Protein AF-A0A2D4H4K2-F1 (afdb_monomer_lite)

Radius of gyration: 19.18 Å; chains: 1; bounding box: 42×25×58 Å

Secondary structure (DSSP, 8-state):
-EEEEEEE---TT--S---EEEEEEEESB-TTSPBPPSEEEEE--EEPPTT---S-HHHHTTS--BHHHHHHTT-TT-PPPS--EEEEE---S-GGGG-HHHHHHHTTTT-GGGHHHHHHHHTTS----

Foldseek 3Di:
DKDKAWAWDDDPPDPDPTDTQWMAMGRQADPLQAGDDFFKFKFATGGDDDPDDCPPVVVCVPPDTGPVRCVVPVVVPDDRDPDIDMDGDDDPDPCLSNDSLSVCCVVCVVPVVCNVVSVVVVVVDDPDD

Organism: Micrurus corallinus (NCBI:txid54390)

pLDDT: mean 82.19, std 11.21, range [51.12, 97.25]

InterPro domains:
  IPR026791 Dedicator of cytokinesis [PTHR45653] (1-129)
  IPR027007 C2 DOCK-type domain [PF14429] (1-100)
  IPR027007 C2 DOCK-type domain [PS51650] (1-92)
  IPR035892 C2 domain superfamily [G3DSA:2.60.40.150] (1-102)

Structure (mmCIF, N/CA/C/O backbone):
data_AF-A0A2D4H4K2-F1
#
_entry.id   AF-A0A2D4H4K2-F1
#
loop_
_atom_site.group_PDB
_atom_site.id
_atom_site.type_symbol
_atom_site.label_atom_id
_atom_site.label_alt_id
_atom_site.label_comp_id
_atom_site.label_asym_id
_atom_site.label_entity_id
_atom_site.label_seq_id
_atom_site.pdbx_PDB_ins_code
_atom_site.Cartn_x
_atom_site.Cartn_y
_atom_site.Cartn_z
_atom_site.occupancy
_atom_site.B_iso_or_equiv
_atom_site.auth_seq_id
_atom_site.auth_comp_id
_atom_site.auth_asym_id
_atom_site.auth_atom_id
_atom_site.pdbx_PDB_model_num
ATOM 1 N N . ALA A 1 1 ? 2.502 -9.887 -1.872 1.00 89.81 1 ALA A N 1
ATOM 2 C CA . ALA A 1 1 ? 2.528 -9.350 -0.492 1.00 89.81 1 ALA A CA 1
ATOM 3 C C . ALA A 1 1 ? 1.741 -8.042 -0.436 1.00 89.81 1 ALA A C 1
ATOM 5 O O . ALA A 1 1 ? 1.572 -7.410 -1.475 1.00 89.81 1 ALA A O 1
ATOM 6 N N . HIS A 1 2 ? 1.233 -7.647 0.729 1.00 95.12 2 HIS A N 1
ATOM 7 C CA . HIS A 1 2 ? 0.444 -6.423 0.900 1.00 95.12 2 HIS A CA 1
ATOM 8 C C . HIS A 1 2 ? 0.562 -5.907 2.340 1.00 95.12 2 HIS A C 1
ATOM 10 O O . HIS A 1 2 ? 0.913 -6.675 3.235 1.00 95.12 2 HIS A O 1
ATOM 16 N N . LEU A 1 3 ? 0.242 -4.632 2.553 1.00 96.19 3 LEU A N 1
ATOM 17 C CA . LEU A 1 3 ? 0.026 -4.057 3.881 1.00 96.19 3 LEU A CA 1
ATOM 18 C C . LEU A 1 3 ? -1.470 -4.050 4.179 1.00 96.19 3 LEU A C 1
ATOM 20 O O . LEU A 1 3 ? -2.267 -3.717 3.301 1.00 96.19 3 LEU A O 1
ATOM 24 N N . ARG A 1 4 ? -1.850 -4.402 5.408 1.00 96.38 4 ARG A N 1
ATOM 25 C CA . ARG A 1 4 ? -3.227 -4.317 5.902 1.00 96.38 4 ARG A CA 1
ATOM 26 C C . ARG A 1 4 ? -3.259 -3.487 7.177 1.00 96.38 4 ARG A C 1
ATOM 28 O O . ARG A 1 4 ? -2.503 -3.751 8.106 1.00 96.38 4 ARG A O 1
ATOM 35 N N . PHE A 1 5 ? -4.160 -2.519 7.210 1.00 96.25 5 PHE A N 1
ATOM 36 C CA . PHE A 1 5 ? -4.407 -1.621 8.329 1.00 96.25 5 PHE A CA 1
ATOM 37 C C . PHE A 1 5 ? -5.773 -1.953 8.914 1.00 96.25 5 PHE A C 1
ATOM 39 O O . PHE A 1 5 ? -6.759 -2.011 8.185 1.00 96.25 5 PHE A O 1
ATOM 46 N N . GLU A 1 6 ? -5.832 -2.196 10.217 1.00 94.44 6 GLU A N 1
ATOM 47 C CA . GLU A 1 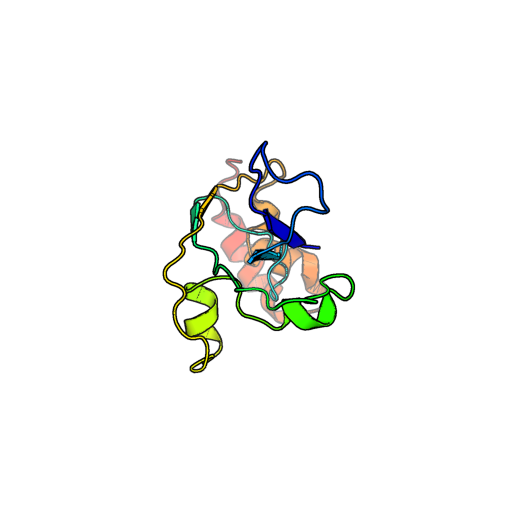6 ? -7.054 -2.589 10.914 1.00 94.44 6 GLU A CA 1
ATOM 48 C C . GLU A 1 6 ? -7.444 -1.508 11.919 1.00 94.44 6 GLU A C 1
ATOM 50 O O . GLU A 1 6 ? -6.663 -1.170 12.811 1.00 94.44 6 GLU A O 1
ATOM 55 N N . PHE A 1 7 ? -8.663 -0.991 11.803 1.00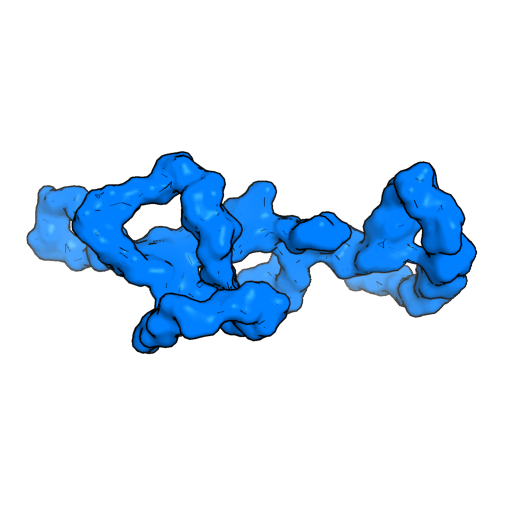 92.81 7 PHE A N 1
ATOM 56 C CA . PHE A 1 7 ? -9.155 0.095 12.640 1.00 92.81 7 PHE A CA 1
ATOM 57 C C . PHE A 1 7 ? -10.047 -0.456 13.751 1.00 92.81 7 PHE A C 1
ATOM 59 O O . PHE A 1 7 ? -11.078 -1.088 13.504 1.00 92.81 7 PHE A O 1
ATOM 66 N N . ARG A 1 8 ? -9.636 -0.218 14.998 1.00 90.81 8 ARG A N 1
ATOM 67 C CA . ARG A 1 8 ? -10.341 -0.636 16.216 1.00 90.81 8 ARG A CA 1
ATOM 68 C C . ARG A 1 8 ? -10.551 0.564 17.123 1.00 90.81 8 ARG A C 1
ATOM 70 O O . ARG A 1 8 ? -9.687 1.434 17.213 1.00 90.81 8 ARG A O 1
ATOM 77 N N . HIS A 1 9 ? -11.673 0.584 17.829 1.00 87.31 9 HIS A N 1
ATOM 78 C CA . HIS A 1 9 ? -11.866 1.534 18.915 1.00 87.31 9 HIS A CA 1
ATOM 79 C C . HIS A 1 9 ? -11.049 1.081 20.137 1.00 87.31 9 HIS A C 1
ATOM 81 O O . HIS A 1 9 ? -11.072 -0.090 20.512 1.00 87.31 9 HIS A O 1
ATOM 87 N N . CYS A 1 10 ? -10.280 1.995 20.733 1.00 83.88 10 CYS A N 1
ATOM 88 C CA . CYS A 1 10 ? -9.322 1.688 21.803 1.00 83.88 10 CYS A CA 1
ATOM 89 C C . CYS A 1 10 ? -9.704 2.312 23.153 1.00 83.88 10 CYS A C 1
ATOM 91 O O . CYS A 1 10 ? -8.817 2.620 23.947 1.00 83.88 10 CYS A O 1
ATOM 93 N N . SER A 1 11 ? -10.999 2.495 23.425 1.00 82.00 11 SER A N 1
ATOM 94 C CA . SER A 1 11 ? -11.459 3.051 24.702 1.00 82.00 11 SER A CA 1
ATOM 95 C C . SER A 1 11 ? -10.924 2.261 25.894 1.00 82.00 11 SER A C 1
ATOM 97 O O . SER A 1 11 ? -10.990 1.036 25.937 1.00 82.00 11 SER A O 1
ATOM 99 N N . THR A 1 12 ? -10.436 2.986 26.899 1.00 77.38 12 THR A N 1
ATOM 100 C CA . THR A 1 12 ? -9.943 2.428 28.165 1.00 77.38 12 THR A CA 1
ATOM 101 C C . THR A 1 12 ? -11.062 1.892 29.060 1.00 77.38 12 THR A C 1
ATOM 103 O O . THR A 1 12 ? -10.782 1.227 30.055 1.00 77.38 12 THR A O 1
ATOM 106 N N . LYS A 1 13 ? -12.330 2.171 28.725 1.00 78.81 13 LYS A N 1
ATOM 107 C CA . LYS A 1 13 ? -13.504 1.726 29.492 1.00 78.81 13 LYS A CA 1
ATOM 108 C C . LYS A 1 13 ? -14.014 0.340 29.083 1.00 78.81 13 LYS A C 1
ATOM 110 O O . LYS A 1 13 ? -14.720 -0.287 29.866 1.00 78.81 13 LYS A O 1
ATOM 115 N N . GLU A 1 14 ? -13.671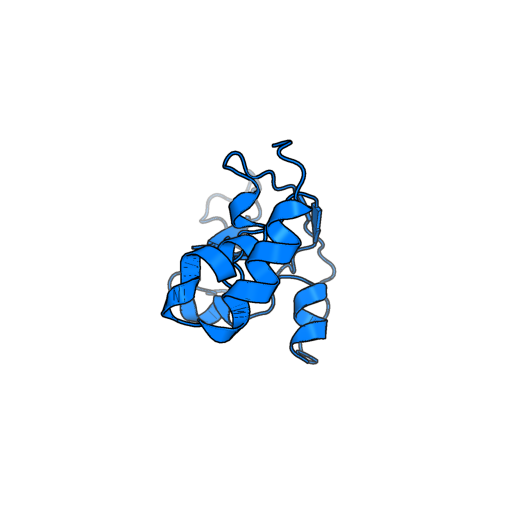 -0.147 27.892 1.00 72.00 14 GLU A N 1
ATOM 116 C CA . GLU A 1 14 ? -14.112 -1.461 27.410 1.00 72.00 14 GLU A CA 1
ATOM 117 C C . GLU A 1 14 ? -13.125 -2.551 27.848 1.00 72.00 14 GLU A C 1
ATOM 119 O O . GLU A 1 14 ? -11.980 -2.587 27.404 1.00 72.00 14 GLU A O 1
ATOM 124 N N . LYS A 1 15 ? -13.571 -3.462 28.723 1.00 69.44 15 LYS A N 1
ATOM 125 C CA . LYS A 1 15 ? -12.780 -4.608 29.219 1.00 69.44 15 LYS A CA 1
ATOM 126 C C . LYS A 1 15 ? -12.923 -5.883 28.360 1.00 69.44 15 LYS A C 1
ATOM 128 O O . LYS A 1 15 ? -12.697 -6.979 28.860 1.00 69.44 15 LYS A O 1
ATOM 133 N N . GLY A 1 16 ? -13.316 -5.754 27.092 1.00 74.50 16 GLY A N 1
ATOM 134 C CA . GLY A 1 16 ? -13.538 -6.874 26.164 1.00 74.50 16 GLY A CA 1
ATOM 135 C C . GLY A 1 16 ? -12.584 -6.877 24.967 1.00 74.50 16 GLY A C 1
ATOM 136 O O . GLY A 1 16 ? -11.711 -6.016 24.844 1.00 74.50 16 GLY A O 1
ATOM 137 N N . GLU A 1 17 ? -12.760 -7.840 24.057 1.00 75.38 17 GLU A N 1
ATOM 138 C CA . GLU A 1 17 ? -12.053 -7.830 22.774 1.00 75.38 17 GLU A CA 1
ATOM 139 C C . GLU A 1 17 ? -12.388 -6.562 21.979 1.00 75.38 17 GLU A C 1
ATOM 141 O O . GLU A 1 17 ? -13.551 -6.218 21.762 1.00 75.38 17 GLU A O 1
ATOM 146 N N . LYS A 1 18 ? -11.349 -5.860 21.515 1.00 79.56 18 LYS A N 1
ATOM 147 C CA . LYS A 1 18 ? -11.509 -4.638 20.724 1.00 79.56 18 LYS A CA 1
ATOM 148 C C . LYS A 1 18 ? -12.057 -4.975 19.340 1.00 79.56 18 LYS A C 1
ATOM 150 O O . LYS A 1 18 ? -11.325 -5.463 18.470 1.00 79.56 18 LYS A O 1
ATOM 155 N N . LYS A 1 19 ? -13.334 -4.665 19.125 1.00 83.94 19 LYS A N 1
ATOM 156 C CA . LYS A 1 19 ? -14.015 -4.866 17.845 1.00 83.94 19 LYS A CA 1
ATOM 157 C C . LYS A 1 19 ? -13.411 -3.965 16.762 1.00 83.94 19 LYS A C 1
ATOM 159 O O . LYS A 1 19 ? -13.214 -2.763 16.953 1.00 83.94 19 LYS A O 1
ATOM 164 N N . MET A 1 20 ? -13.108 -4.564 15.614 1.00 89.38 20 MET A N 1
ATOM 165 C CA . MET A 1 20 ? -12.696 -3.838 14.414 1.00 89.38 20 MET A CA 1
ATOM 166 C C . MET A 1 20 ? -13.925 -3.237 13.737 1.00 89.38 20 MET A C 1
ATOM 168 O O . MET A 1 20 ? -14.920 -3.933 13.551 1.00 89.38 20 MET A O 1
ATOM 172 N N . PHE A 1 21 ? -13.850 -1.963 13.360 1.00 90.50 21 PHE A N 1
ATOM 173 C CA . PHE A 1 21 ? -14.927 -1.281 12.635 1.00 90.50 21 PHE A CA 1
ATOM 174 C C . PHE A 1 21 ? -14.612 -1.085 11.150 1.00 90.50 21 PHE A C 1
ATOM 176 O O . PHE A 1 21 ? -15.520 -0.848 10.356 1.00 90.50 21 PHE A O 1
ATOM 183 N N . GLY A 1 22 ? -13.350 -1.233 10.752 1.00 92.62 22 GLY A N 1
ATOM 184 C CA . GLY A 1 22 ? -12.973 -1.230 9.350 1.00 92.62 22 GLY A CA 1
ATOM 185 C C . GLY A 1 22 ? -11.526 -1.623 9.115 1.00 92.62 22 GLY A C 1
ATOM 186 O O . GLY A 1 22 ? -10.750 -1.807 10.055 1.00 92.62 22 GLY A O 1
ATOM 187 N N . PHE A 1 23 ? -11.161 -1.719 7.845 1.00 94.38 23 PHE A N 1
ATOM 188 C CA . PHE A 1 23 ? -9.797 -1.986 7.417 1.00 94.38 23 PHE A CA 1
ATOM 189 C C . PHE A 1 23 ? -9.476 -1.279 6.101 1.00 94.38 23 PHE A C 1
ATOM 191 O O . PHE A 1 23 ? -10.354 -0.989 5.293 1.00 94.38 23 PHE A O 1
ATOM 198 N N . SER A 1 24 ? -8.194 -1.055 5.865 1.00 95.56 24 SER A N 1
ATOM 199 C CA . SER A 1 24 ? -7.647 -0.657 4.570 1.00 95.56 24 SER A CA 1
ATOM 200 C C . SER A 1 24 ? -6.520 -1.609 4.212 1.00 95.56 24 SER A C 1
ATOM 202 O O . SER A 1 24 ? -5.937 -2.266 5.076 1.00 95.56 24 SER A O 1
ATOM 204 N N . PHE A 1 25 ? -6.180 -1.700 2.938 1.00 96.12 25 PHE A N 1
ATOM 205 C CA . PHE A 1 25 ? -5.008 -2.452 2.518 1.00 96.12 25 PHE A CA 1
ATOM 206 C C . PHE A 1 25 ? -4.397 -1.816 1.283 1.00 96.12 25 PHE A C 1
ATOM 208 O O . PHE A 1 25 ? -5.033 -0.992 0.638 1.00 96.12 25 PHE A O 1
ATOM 215 N N . VAL A 1 26 ? -3.167 -2.194 0.961 1.00 95.69 26 VAL A N 1
ATOM 216 C CA . VAL A 1 26 ? -2.510 -1.815 -0.289 1.00 95.69 26 VAL A CA 1
ATOM 217 C C . VAL A 1 26 ? -1.537 -2.923 -0.703 1.00 95.69 26 VAL A C 1
ATOM 219 O O . VAL A 1 26 ? -0.757 -3.396 0.134 1.00 95.69 26 VAL A O 1
ATOM 222 N N . PRO A 1 27 ? -1.581 -3.410 -1.956 1.00 94.50 27 PRO A N 1
ATOM 223 C CA . PRO A 1 27 ? -0.601 -4.374 -2.435 1.00 94.50 27 PRO A CA 1
ATOM 224 C C . PRO A 1 27 ? 0.779 -3.714 -2.553 1.00 94.50 27 PRO A C 1
ATOM 226 O O . PRO A 1 27 ? 0.907 -2.599 -3.049 1.00 94.50 27 PRO A O 1
ATOM 229 N N . LEU A 1 28 ? 1.827 -4.416 -2.111 1.00 92.25 28 LEU A N 1
ATOM 230 C CA . LEU A 1 28 ? 3.210 -3.921 -2.218 1.00 92.25 28 LEU A CA 1
ATOM 231 C C . LEU A 1 28 ? 3.757 -4.012 -3.648 1.00 92.25 28 LEU A C 1
ATOM 233 O O . LEU A 1 28 ? 4.757 -3.379 -3.969 1.00 92.25 28 LEU A O 1
ATOM 237 N N . MET A 1 29 ? 3.108 -4.818 -4.488 1.00 90.06 29 MET A N 1
ATOM 238 C CA . MET A 1 29 ? 3.438 -5.007 -5.892 1.00 90.06 29 MET A CA 1
ATOM 239 C C . MET A 1 29 ? 2.155 -4.905 -6.713 1.00 90.06 29 MET A C 1
ATOM 241 O O . MET A 1 29 ? 1.153 -5.541 -6.386 1.00 90.06 29 MET A O 1
ATOM 245 N N . GLN A 1 30 ? 2.196 -4.089 -7.754 1.00 84.94 30 GLN A N 1
ATOM 246 C CA . GLN A 1 30 ? 1.135 -3.895 -8.729 1.00 84.94 30 GLN A CA 1
ATOM 247 C C . GLN A 1 30 ? 1.027 -5.107 -9.667 1.00 84.94 30 GLN A C 1
ATOM 249 O O . GLN A 1 30 ? 1.944 -5.922 -9.768 1.00 84.94 30 GLN A O 1
ATOM 254 N N . GLU A 1 31 ? -0.079 -5.207 -10.405 1.00 82.62 31 GLU A N 1
ATOM 255 C CA . GLU A 1 31 ? -0.330 -6.303 -11.359 1.00 82.62 31 GLU A CA 1
ATOM 256 C C . GLU A 1 31 ? 0.725 -6.380 -12.476 1.00 82.62 31 GLU A C 1
ATOM 258 O O . GLU A 1 31 ? 1.092 -7.464 -12.921 1.00 82.62 31 GLU A O 1
ATOM 263 N N . ASN A 1 32 ? 1.288 -5.235 -12.872 1.00 79.75 32 ASN A N 1
ATOM 264 C CA . ASN A 1 32 ? 2.393 -5.146 -13.835 1.00 79.75 32 ASN A CA 1
ATOM 265 C C . ASN A 1 32 ? 3.762 -5.571 -13.244 1.00 79.75 32 ASN A C 1
ATOM 267 O O . ASN A 1 32 ? 4.770 -5.603 -13.952 1.00 79.75 32 ASN A O 1
ATOM 271 N N . GLY A 1 33 ? 3.818 -5.915 -11.955 1.00 83.00 33 GLY A N 1
ATOM 272 C CA . GLY A 1 33 ? 5.030 -6.314 -11.242 1.00 83.00 33 GLY A CA 1
ATOM 273 C C . GLY A 1 33 ? 5.857 -5.160 -10.674 1.00 83.00 33 GLY A C 1
ATOM 274 O O . GLY A 1 33 ? 6.891 -5.426 -10.067 1.00 83.00 33 GLY A O 1
ATOM 275 N N . ARG A 1 34 ? 5.429 -3.903 -10.840 1.00 85.00 34 ARG A N 1
ATOM 276 C CA . ARG A 1 34 ? 6.080 -2.739 -10.217 1.00 85.00 34 ARG A CA 1
ATOM 277 C C . ARG A 1 34 ? 5.793 -2.710 -8.727 1.00 85.00 34 ARG A C 1
ATOM 279 O O . ARG A 1 34 ? 4.696 -3.060 -8.293 1.00 85.00 34 ARG A O 1
ATOM 286 N N . THR A 1 35 ? 6.761 -2.279 -7.935 1.00 89.06 35 THR A N 1
ATOM 287 C CA . THR A 1 35 ? 6.553 -2.042 -6.503 1.00 89.06 35 THR A CA 1
ATOM 288 C C . THR A 1 35 ? 5.655 -0.820 -6.269 1.00 89.06 35 THR A C 1
ATOM 290 O O . THR A 1 35 ? 5.480 0.018 -7.156 1.00 89.06 35 THR A O 1
ATOM 293 N N . LEU A 1 36 ? 5.026 -0.743 -5.090 1.00 90.62 36 LEU A N 1
ATOM 294 C CA . LEU A 1 36 ? 4.231 0.415 -4.663 1.00 90.62 36 LEU A CA 1
ATOM 295 C C . LEU A 1 36 ? 5.061 1.703 -4.854 1.00 90.62 36 LEU A C 1
ATOM 297 O O . LEU A 1 36 ? 6.179 1.753 -4.333 1.00 90.62 36 LEU A O 1
ATOM 301 N N . PRO A 1 37 ? 4.563 2.714 -5.596 1.00 88.94 37 PRO A N 1
ATOM 302 C CA . PRO A 1 37 ? 5.312 3.945 -5.813 1.00 88.94 37 PRO A CA 1
ATOM 303 C C . PRO A 1 37 ? 5.478 4.741 -4.520 1.00 88.94 37 PRO A C 1
ATOM 305 O O . PRO A 1 37 ? 4.638 4.680 -3.619 1.00 88.94 37 PRO A O 1
ATOM 308 N N . ASP A 1 38 ? 6.553 5.514 -4.452 1.00 90.50 38 ASP A N 1
ATOM 309 C CA . ASP A 1 38 ? 6.789 6.436 -3.348 1.00 90.50 38 ASP A CA 1
ATOM 310 C C . ASP A 1 38 ? 5.760 7.569 -3.351 1.00 90.50 38 ASP A C 1
ATOM 312 O O . ASP A 1 38 ? 5.257 7.983 -4.398 1.00 90.50 38 ASP A O 1
ATOM 316 N N . GLY A 1 39 ? 5.462 8.087 -2.162 1.00 92.88 39 GLY A N 1
ATOM 317 C CA . GLY A 1 39 ? 4.558 9.216 -1.980 1.00 92.88 39 GLY A CA 1
ATOM 318 C C . GLY A 1 39 ? 3.306 8.875 -1.182 1.00 92.88 39 GLY A C 1
ATOM 319 O O . GLY A 1 39 ? 3.274 7.912 -0.416 1.00 92.88 39 GLY A O 1
ATOM 320 N N . ILE A 1 40 ? 2.298 9.737 -1.321 1.00 95.94 40 ILE A N 1
ATOM 321 C CA . ILE A 1 40 ? 1.060 9.701 -0.538 1.00 95.94 40 ILE A CA 1
ATOM 322 C C . ILE A 1 40 ? 0.010 8.861 -1.266 1.00 95.94 40 ILE A C 1
ATOM 324 O O . ILE A 1 40 ? -0.282 9.093 -2.438 1.00 95.94 40 ILE A O 1
ATOM 328 N N . HIS A 1 41 ? -0.620 7.941 -0.541 1.00 93.94 41 HIS A N 1
ATOM 329 C CA . HIS A 1 41 ? -1.681 7.071 -1.045 1.00 93.94 41 HIS A CA 1
ATOM 330 C C . HIS A 1 41 ? -2.955 7.287 -0.242 1.00 93.94 41 HIS A C 1
ATOM 332 O O . HIS A 1 41 ? -2.966 7.057 0.965 1.00 93.94 41 HIS A O 1
ATOM 338 N N . GLU A 1 42 ? -4.036 7.689 -0.912 1.00 94.62 42 GLU A N 1
ATOM 339 C CA . GLU A 1 42 ? -5.379 7.688 -0.325 1.00 94.62 42 GLU A CA 1
ATOM 340 C C . GLU A 1 42 ? -5.989 6.286 -0.447 1.00 94.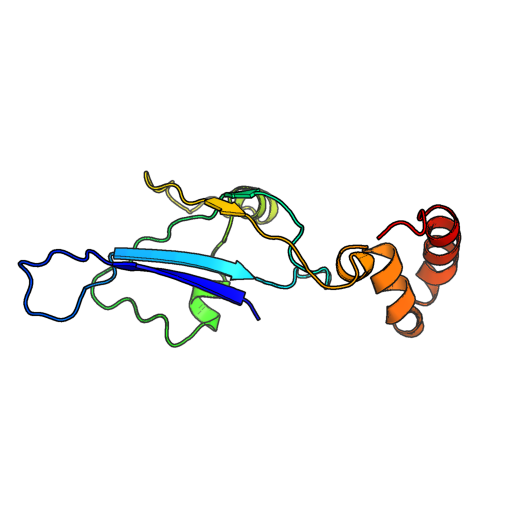62 42 GLU A C 1
ATOM 342 O O . GLU A 1 42 ? -6.268 5.805 -1.554 1.00 94.62 42 GLU A O 1
ATOM 347 N N . LEU A 1 43 ? -6.191 5.629 0.693 1.00 94.50 43 LEU A N 1
ATOM 348 C CA . LEU A 1 43 ? -6.727 4.276 0.766 1.00 94.50 43 LEU A CA 1
ATOM 349 C C . LEU A 1 43 ? -8.206 4.284 1.154 1.00 94.50 43 LEU A C 1
ATOM 351 O O . LEU A 1 43 ? -8.666 5.095 1.957 1.00 94.50 43 LEU A O 1
ATOM 355 N N . ILE A 1 44 ? -8.950 3.330 0.599 1.00 92.94 44 ILE A N 1
ATOM 356 C CA . ILE A 1 44 ? -10.360 3.120 0.929 1.00 92.94 44 ILE A CA 1
ATOM 357 C C . ILE A 1 44 ? -10.456 2.454 2.300 1.00 92.94 44 ILE A C 1
ATOM 359 O O . ILE A 1 44 ? -9.786 1.451 2.567 1.00 92.94 44 ILE A O 1
ATOM 363 N N . VAL A 1 45 ? -11.310 2.999 3.164 1.00 93.25 45 VAL A N 1
ATOM 364 C CA . VAL A 1 45 ? -11.661 2.388 4.448 1.00 93.25 45 VAL A CA 1
ATOM 365 C C . VAL A 1 45 ? -12.868 1.486 4.228 1.00 93.25 45 VAL A C 1
ATOM 367 O O . VAL A 1 45 ? -13.983 1.953 4.041 1.00 93.25 45 VAL A O 1
ATOM 370 N N . HIS A 1 46 ? -12.662 0.175 4.243 1.00 91.38 46 HIS A N 1
ATOM 371 C CA . HIS A 1 46 ? -13.738 -0.809 4.149 1.00 91.38 46 HIS A CA 1
ATOM 372 C C . HIS A 1 46 ? -14.371 -1.003 5.521 1.00 91.38 46 HIS A C 1
ATOM 374 O O . HIS A 1 46 ? -13.683 -1.372 6.473 1.00 91.38 46 HIS A O 1
ATOM 380 N N . LYS A 1 47 ? -15.679 -0.767 5.635 1.00 90.69 47 LYS A N 1
ATOM 381 C CA . LYS A 1 47 ? -16.413 -0.962 6.889 1.00 90.69 47 LYS A CA 1
ATOM 382 C C . LYS A 1 47 ? -16.608 -2.454 7.169 1.00 90.69 47 LYS A C 1
ATOM 384 O O . LYS A 1 47 ? -17.055 -3.193 6.296 1.00 90.69 47 LYS A O 1
ATOM 389 N N . CYS A 1 48 ? -16.306 -2.880 8.391 1.00 87.94 48 CYS A N 1
ATOM 390 C CA . CYS A 1 48 ? -16.533 -4.250 8.844 1.00 87.94 48 CYS A CA 1
ATOM 391 C C . CYS A 1 48 ? -17.911 -4.378 9.501 1.00 87.94 48 CYS A C 1
ATOM 393 O O . CYS A 1 48 ? -18.267 -3.584 10.374 1.00 87.94 48 CYS A O 1
ATOM 395 N N . GLU A 1 49 ? -18.654 -5.419 9.134 1.00 81.19 49 GLU A N 1
ATOM 396 C CA . GLU A 1 49 ? -19.790 -5.899 9.921 1.00 81.19 49 GLU A CA 1
ATOM 397 C C . GLU A 1 49 ? -19.308 -6.752 11.102 1.00 81.19 49 GLU A C 1
ATOM 399 O O . GLU A 1 49 ? -18.155 -7.205 11.158 1.00 81.19 49 GLU A O 1
ATOM 404 N N . GLU A 1 50 ? -20.201 -6.974 12.065 1.00 65.88 50 GLU A N 1
ATOM 405 C CA . GLU A 1 50 ? -19.965 -7.873 13.190 1.00 65.88 50 GLU A CA 1
ATOM 406 C C . GLU A 1 50 ? -19.681 -9.283 12.641 1.00 65.88 50 GLU A C 1
ATOM 408 O O . GLU A 1 50 ? -20.501 -9.839 11.919 1.00 65.88 50 GLU A O 1
ATOM 413 N N . ASN A 1 51 ? -18.494 -9.828 12.945 1.00 66.75 51 ASN A N 1
ATOM 414 C CA . ASN A 1 51 ? -17.929 -11.094 12.429 1.00 66.75 51 ASN A CA 1
ATOM 415 C C . ASN A 1 51 ? -17.139 -11.037 11.107 1.00 66.75 51 ASN A C 1
ATOM 417 O O . ASN A 1 51 ? -16.808 -12.086 10.547 1.00 66.75 51 ASN A O 1
ATOM 421 N N . THR A 1 52 ? -16.751 -9.854 10.620 1.00 77.81 52 THR A N 1
ATOM 422 C CA . THR A 1 52 ? -15.843 -9.769 9.459 1.00 77.81 52 THR A CA 1
ATOM 423 C C . THR A 1 52 ? -14.483 -10.403 9.782 1.00 77.81 52 THR A C 1
ATOM 425 O O . THR A 1 52 ? -13.685 -9.850 10.539 1.00 77.81 52 THR A O 1
ATOM 428 N N . SER A 1 53 ? -14.203 -11.573 9.199 1.00 79.75 53 SER A N 1
ATOM 429 C CA . SER A 1 53 ? -12.923 -12.276 9.336 1.00 79.75 53 SER A CA 1
ATOM 430 C C . SER A 1 53 ? -12.006 -11.972 8.156 1.00 79.75 53 SER A C 1
ATOM 432 O O . SER A 1 53 ? -12.310 -12.305 7.013 1.00 79.75 53 SER A O 1
ATOM 434 N N . LEU A 1 54 ? -10.838 -11.396 8.446 1.00 86.06 54 LEU A N 1
ATOM 435 C CA . LEU A 1 54 ? -9.792 -11.097 7.461 1.00 86.06 54 LEU A CA 1
ATOM 436 C C . LEU A 1 54 ? -8.703 -12.185 7.419 1.00 86.06 54 LEU A C 1
ATOM 438 O O . LEU A 1 54 ? -7.581 -11.928 6.983 1.00 86.06 54 LEU A O 1
ATOM 442 N N . ARG A 1 55 ? -8.991 -13.401 7.910 1.00 86.12 55 ARG A N 1
ATOM 443 C CA . ARG A 1 55 ? -8.031 -14.523 7.864 1.00 86.12 55 ARG A CA 1
ATOM 444 C C . ARG A 1 55 ? -7.723 -14.949 6.430 1.00 86.12 55 ARG A C 1
ATOM 446 O O . ARG A 1 55 ? -6.573 -15.221 6.105 1.00 86.12 55 ARG A O 1
ATOM 453 N N . ASP A 1 56 ? -8.748 -14.974 5.586 1.00 88.81 56 ASP A N 1
ATOM 454 C CA . ASP A 1 56 ? -8.621 -15.293 4.169 1.00 88.81 56 ASP A CA 1
ATOM 455 C C . ASP A 1 56 ? -8.399 -14.010 3.362 1.00 88.81 56 ASP A C 1
ATOM 457 O O . ASP A 1 56 ? -9.336 -13.262 3.066 1.00 88.81 56 ASP A O 1
ATOM 461 N N . SER A 1 57 ? -7.137 -13.748 3.015 1.00 90.06 57 SER A N 1
ATOM 462 C CA . SER A 1 57 ? -6.772 -12.548 2.263 1.00 90.06 57 SER A CA 1
ATOM 463 C C . SER A 1 57 ? -7.317 -12.535 0.839 1.00 90.06 57 SER A C 1
ATOM 465 O O . SER A 1 57 ? -7.600 -11.464 0.306 1.00 90.06 57 SER A O 1
ATOM 467 N N . SER A 1 58 ? -7.573 -13.701 0.244 1.00 90.06 58 SER A N 1
ATOM 468 C CA . SER A 1 58 ? -8.055 -13.804 -1.137 1.00 90.06 58 SER A CA 1
ATOM 469 C C . SER A 1 58 ? -9.430 -13.163 -1.352 1.00 90.06 58 SER A C 1
ATOM 471 O O . SER A 1 58 ? -9.763 -12.774 -2.473 1.00 90.06 58 SER A O 1
ATOM 473 N N . ARG A 1 59 ? -10.228 -13.023 -0.285 1.00 89.00 59 ARG A N 1
ATOM 474 C CA . ARG A 1 59 ? -11.563 -12.416 -0.336 1.00 89.00 59 ARG A CA 1
ATOM 475 C C . ARG A 1 59 ? -11.489 -10.904 -0.452 1.00 89.00 59 ARG A C 1
ATOM 477 O O . ARG A 1 59 ? -12.040 -10.349 -1.396 1.00 89.00 59 ARG A O 1
ATOM 484 N N . TYR A 1 60 ? -10.799 -10.245 0.481 1.00 89.06 60 TYR A N 1
ATOM 485 C CA . TYR A 1 60 ? -10.745 -8.783 0.492 1.00 89.06 60 TYR A CA 1
ATOM 486 C C . TYR A 1 60 ? -9.763 -8.216 -0.530 1.00 89.06 60 TYR A C 1
ATOM 488 O O . TYR A 1 60 ? -9.940 -7.081 -0.946 1.00 89.06 60 TYR A O 1
ATOM 496 N N . LEU A 1 61 ? -8.761 -8.980 -0.984 1.00 91.06 61 LEU A N 1
ATOM 497 C CA . LEU A 1 61 ? -7.838 -8.515 -2.028 1.00 91.06 61 LEU A CA 1
ATOM 498 C C . LEU A 1 61 ? -8.523 -8.280 -3.386 1.00 91.06 61 LEU A C 1
ATOM 500 O O . LEU A 1 61 ? -7.940 -7.624 -4.240 1.00 91.06 61 LEU A O 1
ATOM 504 N N . LYS A 1 62 ? -9.752 -8.779 -3.582 1.00 88.31 62 LYS A N 1
ATOM 505 C CA . LYS A 1 62 ? -10.591 -8.477 -4.757 1.00 88.31 62 LYS A CA 1
ATOM 506 C C . LYS A 1 62 ? -11.298 -7.125 -4.649 1.00 88.31 62 LYS A C 1
ATOM 508 O O . LYS A 1 62 ? -11.863 -6.644 -5.628 1.00 88.31 62 LYS A O 1
ATOM 513 N N . PHE A 1 63 ? -11.322 -6.532 -3.457 1.00 88.69 63 PHE A N 1
ATOM 514 C CA . PHE A 1 63 ? -11.879 -5.206 -3.253 1.00 88.69 63 PHE A CA 1
ATOM 515 C C . PHE A 1 63 ? -10.893 -4.143 -3.742 1.00 88.69 63 PHE A C 1
ATOM 517 O O . PHE A 1 63 ? -9.685 -4.357 -3.775 1.00 88.69 63 PHE A O 1
ATOM 524 N N . PRO A 1 64 ? -11.383 -2.965 -4.124 1.00 90.31 64 PRO A N 1
ATOM 525 C CA . PRO A 1 64 ? -10.521 -1.865 -4.488 1.00 90.31 64 PRO A CA 1
ATOM 526 C C . PRO A 1 64 ? -9.860 -1.279 -3.240 1.00 90.31 64 PRO A C 1
ATOM 528 O O . PRO A 1 64 ? -10.472 -1.165 -2.176 1.00 90.31 64 PRO A O 1
ATOM 531 N N . PHE A 1 65 ? -8.601 -0.885 -3.383 1.00 90.94 65 PHE A N 1
ATOM 532 C CA . PHE A 1 65 ? -7.797 -0.362 -2.280 1.00 90.94 65 PHE A CA 1
ATOM 533 C C . PHE A 1 65 ? -7.621 1.162 -2.314 1.00 90.94 65 PHE A C 1
ATOM 535 O O . PHE A 1 65 ? -7.374 1.757 -1.271 1.00 90.94 65 PHE A O 1
ATOM 542 N N . SER A 1 66 ? -7.781 1.809 -3.474 1.00 89.56 66 SER A N 1
ATOM 543 C CA . SER A 1 66 ? -7.674 3.266 -3.644 1.00 89.56 66 SER A CA 1
ATOM 544 C C . SER A 1 66 ? -8.729 3.800 -4.615 1.00 89.56 66 SER A C 1
ATOM 546 O O . SER A 1 66 ? -9.270 3.053 -5.438 1.00 89.56 66 SER A O 1
ATOM 548 N N . LYS A 1 67 ? -9.002 5.111 -4.567 1.00 80.81 67 LYS A N 1
ATOM 549 C CA . LYS A 1 67 ? -9.911 5.766 -5.527 1.00 80.81 67 LYS A CA 1
ATOM 550 C C . LYS A 1 67 ? -9.415 5.670 -6.971 1.00 80.81 67 LYS A C 1
ATOM 552 O O . LYS A 1 67 ? -10.218 5.464 -7.873 1.00 80.81 67 LYS A O 1
ATOM 557 N N . GLY A 1 68 ? -8.101 5.750 -7.191 1.00 76.38 68 GLY A N 1
ATOM 558 C CA . GLY A 1 68 ? -7.517 5.549 -8.522 1.00 76.38 68 GLY A CA 1
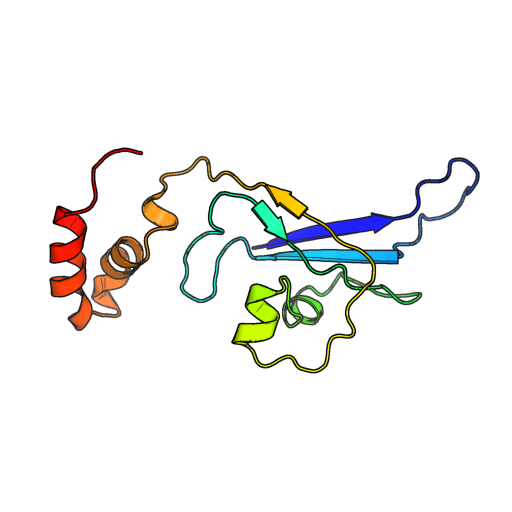ATOM 559 C C . GLY A 1 68 ? -7.809 4.152 -9.081 1.00 76.38 68 GLY A C 1
ATOM 560 O O . GLY A 1 68 ? -8.155 4.011 -10.250 1.00 76.38 68 GLY A O 1
ATOM 561 N N . HIS A 1 69 ? -7.758 3.123 -8.230 1.00 76.69 69 HIS A N 1
ATOM 562 C CA . HIS A 1 69 ? -8.067 1.751 -8.631 1.00 76.69 69 HIS A CA 1
ATOM 563 C C . HIS A 1 69 ? -9.574 1.514 -8.860 1.00 76.69 69 HIS A C 1
ATOM 565 O O . HIS A 1 69 ? -9.939 0.750 -9.750 1.00 76.69 69 HIS A O 1
ATOM 571 N N . LEU A 1 70 ? -10.460 2.198 -8.120 1.00 73.69 70 LEU A N 1
ATOM 572 C CA . LEU A 1 70 ? -11.912 2.159 -8.369 1.00 73.69 70 LEU A CA 1
ATOM 573 C C . LEU A 1 70 ? -12.268 2.570 -9.803 1.00 73.69 70 LEU A C 1
ATOM 575 O O . LEU A 1 70 ? -13.070 1.898 -10.454 1.00 73.69 70 LEU A O 1
ATOM 579 N N . LEU A 1 71 ? -11.669 3.669 -10.271 1.00 70.25 71 LEU A N 1
ATOM 580 C CA . LEU A 1 71 ? -11.913 4.225 -11.602 1.00 70.25 71 LEU A CA 1
ATOM 581 C C . LEU A 1 71 ? -11.361 3.318 -12.706 1.00 70.25 71 LEU A C 1
ATOM 583 O O . LEU A 1 71 ? -12.014 3.143 -13.729 1.00 70.25 71 LEU A O 1
ATOM 587 N N . ALA A 1 72 ? -10.192 2.712 -12.486 1.00 69.94 72 ALA A N 1
ATOM 588 C CA . ALA A 1 72 ? -9.559 1.825 -13.461 1.00 69.94 72 ALA A CA 1
ATOM 589 C C . ALA A 1 72 ? -10.351 0.525 -13.703 1.00 69.94 72 ALA A C 1
ATOM 591 O O . ALA A 1 72 ? -10.392 0.041 -14.831 1.00 69.94 72 ALA A O 1
ATOM 592 N N . ASN A 1 73 ? -11.011 -0.015 -12.672 1.00 68.50 73 ASN A N 1
ATOM 593 C CA . ASN A 1 73 ? -11.683 -1.320 -12.739 1.00 68.50 73 ASN A CA 1
ATOM 594 C C . ASN A 1 73 ? -13.218 -1.250 -12.855 1.00 68.50 73 ASN A C 1
ATOM 596 O O . ASN A 1 73 ? -13.885 -2.266 -12.671 1.00 68.50 73 ASN A O 1
ATOM 600 N N . ASN A 1 74 ? -13.812 -0.084 -13.156 1.00 63.75 74 ASN A N 1
ATOM 601 C CA . ASN A 1 74 ? -15.274 0.086 -13.263 1.00 63.75 74 ASN A CA 1
ATOM 602 C C . ASN A 1 74 ? -16.052 -0.463 -12.049 1.00 63.75 74 ASN A C 1
ATOM 604 O O . ASN A 1 74 ? -17.186 -0.935 -12.163 1.00 63.75 74 ASN A O 1
ATOM 608 N N . HIS A 1 75 ? -15.461 -0.383 -10.856 1.00 64.31 75 HIS A N 1
ATOM 609 C CA . HIS A 1 75 ? -16.109 -0.796 -9.616 1.00 64.31 75 HIS A CA 1
ATOM 610 C C . HIS A 1 75 ? -17.137 0.271 -9.194 1.00 64.31 75 HIS A C 1
ATOM 612 O O . HIS A 1 75 ? -16.931 1.019 -8.241 1.00 64.31 75 HIS A O 1
ATOM 618 N N . GLN A 1 76 ? -18.270 0.341 -9.903 1.00 52.97 76 GLN A N 1
ATOM 619 C CA . GLN A 1 76 ? -19.359 1.308 -9.677 1.00 52.97 76 GLN A CA 1
ATOM 620 C C . GLN A 1 76 ? -20.092 1.125 -8.331 1.00 52.97 76 GLN A C 1
ATOM 622 O O . GLN A 1 76 ? -20.939 1.936 -7.970 1.00 52.97 76 GLN A O 1
ATOM 627 N N . ALA A 1 77 ? -19.787 0.066 -7.577 1.00 51.66 77 ALA A N 1
ATOM 628 C CA . ALA A 1 77 ? -20.629 -0.408 -6.480 1.00 51.66 77 ALA A CA 1
ATOM 629 C C . ALA A 1 77 ? -20.122 -0.092 -5.061 1.00 51.66 77 ALA A C 1
ATOM 631 O O . ALA A 1 77 ? -20.749 -0.526 -4.092 1.00 51.66 77 ALA A O 1
ATOM 632 N N . ILE A 1 78 ? -19.018 0.645 -4.888 1.00 57.47 78 ILE A N 1
ATOM 633 C CA . ILE A 1 78 ? -18.541 0.966 -3.532 1.00 57.47 78 ILE A CA 1
ATOM 634 C C . ILE A 1 78 ? -19.107 2.304 -3.090 1.00 57.47 78 ILE A C 1
ATOM 636 O O . ILE A 1 78 ? -18.665 3.366 -3.523 1.00 57.47 78 ILE A O 1
ATOM 640 N N . LYS A 1 79 ? -20.099 2.231 -2.197 1.00 58.81 79 LYS A N 1
ATOM 641 C CA . LYS A 1 79 ? -20.615 3.382 -1.452 1.00 58.81 79 LYS A CA 1
ATOM 642 C C . LYS A 1 79 ? -19.431 4.102 -0.810 1.00 58.81 79 LYS A C 1
ATOM 644 O O . LYS A 1 79 ? -18.688 3.478 -0.055 1.00 58.81 79 LYS A O 1
ATOM 649 N N . SER A 1 80 ? -19.250 5.389 -1.113 1.00 57.16 80 SER A N 1
ATOM 650 C CA . SER A 1 80 ? -18.161 6.162 -0.520 1.00 57.16 80 SER A CA 1
ATOM 651 C C . SER A 1 80 ? -18.309 6.144 0.998 1.00 57.16 80 SER A C 1
ATOM 653 O O . SER A 1 80 ? -19.330 6.584 1.538 1.00 57.16 80 SER A O 1
ATOM 655 N N . THR A 1 81 ? -17.305 5.624 1.684 1.00 67.81 81 THR A N 1
ATOM 656 C CA . THR A 1 81 ? -17.201 5.735 3.134 1.00 67.81 81 THR A CA 1
ATOM 657 C C . THR A 1 81 ? -16.916 7.193 3.496 1.00 67.81 81 THR A C 1
ATOM 659 O O . THR A 1 81 ? -16.282 7.912 2.724 1.00 67.81 81 THR A O 1
ATOM 662 N N . LYS A 1 82 ? -17.442 7.670 4.630 1.00 83.81 82 LYS A N 1
ATOM 663 C CA . LYS A 1 82 ? -17.176 9.047 5.099 1.00 83.81 82 LYS A CA 1
ATOM 664 C C . LYS A 1 82 ? -15.761 9.178 5.665 1.00 83.81 82 LYS A C 1
ATOM 666 O O . LYS A 1 82 ? -15.274 10.282 5.875 1.00 83.81 82 LYS A O 1
ATOM 671 N N . GLU A 1 83 ? -15.146 8.043 5.957 1.00 89.56 83 GLU A N 1
ATOM 672 C CA . GLU A 1 83 ? -13.817 7.892 6.505 1.00 89.56 83 GLU A CA 1
ATOM 673 C C . GLU A 1 83 ? -12.758 7.995 5.405 1.00 89.56 83 GLU A C 1
ATOM 675 O O . GLU A 1 83 ? -12.893 7.391 4.338 1.00 89.56 83 GLU A O 1
ATOM 680 N N . SER A 1 84 ? -11.674 8.704 5.717 1.00 91.25 84 SER A N 1
ATOM 681 C CA . SER A 1 84 ? -10.510 8.841 4.847 1.00 91.25 84 SER A CA 1
ATOM 682 C C . SER A 1 84 ? -9.248 8.387 5.569 1.00 91.25 84 SER A C 1
ATOM 684 O O . SER A 1 84 ? -9.081 8.635 6.766 1.00 91.25 84 SER A O 1
ATOM 686 N N . PHE A 1 85 ? -8.350 7.732 4.838 1.00 95.31 85 PHE A N 1
ATOM 687 C CA . PHE A 1 85 ? -7.090 7.234 5.368 1.00 95.31 85 PHE A CA 1
ATOM 688 C C . PHE A 1 85 ? -5.976 7.430 4.340 1.00 95.31 85 PHE A C 1
ATOM 690 O O . PHE A 1 85 ? -6.125 7.055 3.177 1.00 95.31 85 PHE A O 1
ATOM 697 N N . TRP A 1 86 ? -4.858 8.007 4.779 1.00 96.50 86 TRP A N 1
ATOM 698 C CA . TRP A 1 86 ? -3.681 8.225 3.946 1.00 96.50 86 TRP A CA 1
ATOM 699 C C . TRP A 1 86 ? -2.456 7.583 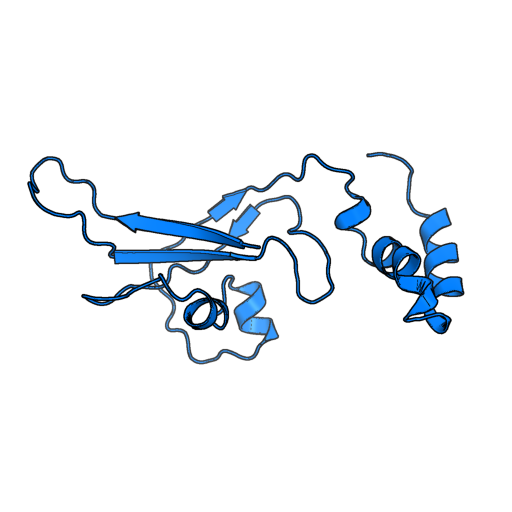4.570 1.00 96.50 86 TRP A C 1
ATOM 701 O O . TRP A 1 86 ? -2.275 7.616 5.788 1.00 96.50 86 TRP A O 1
ATOM 711 N N . ILE A 1 87 ? -1.597 7.046 3.714 1.00 97.25 87 ILE A N 1
ATOM 712 C CA . ILE A 1 87 ? -0.258 6.596 4.083 1.00 97.25 87 ILE A CA 1
ATOM 713 C C . ILE A 1 87 ? 0.769 7.276 3.188 1.00 97.25 87 ILE A C 1
ATOM 715 O O . ILE A 1 87 ? 0.464 7.617 2.046 1.00 97.25 87 ILE A O 1
ATOM 719 N N . THR A 1 88 ? 1.992 7.405 3.686 1.00 96.50 88 THR A N 1
ATOM 720 C CA . THR A 1 88 ? 3.148 7.770 2.868 1.00 96.50 88 THR A CA 1
ATOM 721 C C . THR A 1 88 ? 4.085 6.576 2.818 1.00 96.50 88 THR A C 1
ATOM 723 O O . THR A 1 88 ? 4.434 6.032 3.867 1.00 96.50 88 THR A O 1
ATOM 726 N N . SER A 1 89 ? 4.483 6.156 1.621 1.00 93.06 89 SER A N 1
ATOM 727 C CA . SER A 1 89 ? 5.493 5.113 1.437 1.00 93.06 89 SER A CA 1
ATOM 728 C C . SER A 1 89 ? 6.771 5.685 0.843 1.00 93.06 89 SER A C 1
ATOM 730 O O . SER A 1 89 ? 6.733 6.596 0.017 1.00 93.06 89 SER A O 1
ATOM 732 N N . PHE A 1 90 ? 7.892 5.109 1.261 1.00 90.12 90 PHE A N 1
ATOM 733 C CA . PHE A 1 90 ? 9.206 5.346 0.684 1.00 90.12 90 PHE A CA 1
ATOM 734 C C . PHE A 1 90 ? 9.918 4.002 0.547 1.00 90.12 90 PHE A C 1
ATOM 736 O O . PHE A 1 90 ? 10.067 3.273 1.534 1.00 90.12 90 PHE A O 1
ATOM 743 N N . LEU A 1 91 ? 10.298 3.637 -0.671 1.00 85.69 91 LEU A N 1
ATOM 744 C CA . LEU A 1 91 ? 10.998 2.398 -0.959 1.00 85.69 91 LEU A CA 1
ATOM 745 C C . LEU A 1 91 ? 12.503 2.595 -0.756 1.00 85.69 91 LEU A C 1
ATOM 747 O O . LEU A 1 91 ? 13.157 3.294 -1.514 1.00 85.69 91 LEU A O 1
ATOM 751 N N . CYS A 1 92 ? 13.072 1.909 0.235 1.00 79.06 92 CYS A N 1
ATOM 752 C CA . CYS A 1 92 ? 14.507 1.991 0.540 1.00 79.06 92 CYS A CA 1
ATOM 753 C C . CYS A 1 92 ? 15.401 1.074 -0.325 1.00 79.06 92 CYS A C 1
ATOM 755 O O . CYS A 1 92 ? 16.582 0.923 -0.027 1.00 79.06 92 CYS A O 1
ATOM 757 N N . SER A 1 93 ? 14.841 0.385 -1.323 1.00 69.81 93 SER A N 1
ATOM 758 C CA . SER A 1 93 ? 15.615 -0.404 -2.295 1.00 69.81 93 SER A CA 1
ATOM 759 C C . SER A 1 93 ? 15.957 0.455 -3.519 1.00 69.81 93 SER A C 1
ATOM 761 O O . SER A 1 93 ? 15.648 1.643 -3.544 1.00 69.81 93 SER A O 1
ATOM 763 N N . THR A 1 94 ? 16.548 -0.134 -4.560 1.00 62.50 94 THR A N 1
ATOM 764 C CA . THR A 1 94 ? 16.779 0.587 -5.813 1.00 62.50 94 THR A CA 1
ATOM 765 C C . THR A 1 94 ? 15.423 0.952 -6.439 1.00 62.50 94 THR A C 1
ATOM 767 O O . THR A 1 94 ? 14.544 0.096 -6.638 1.00 62.50 94 THR A O 1
ATOM 770 N N . LYS A 1 95 ? 15.228 2.235 -6.782 1.00 62.28 95 LYS A N 1
ATOM 771 C CA . LYS A 1 95 ? 14.022 2.740 -7.488 1.00 62.28 95 LYS A CA 1
ATOM 772 C C . LYS A 1 95 ? 13.778 2.038 -8.831 1.00 62.28 95 LYS A C 1
ATOM 774 O O . LYS A 1 95 ? 12.694 2.100 -9.403 1.00 62.28 95 LYS A O 1
ATOM 779 N N . LEU A 1 96 ? 14.770 1.287 -9.292 1.00 64.75 96 LEU A N 1
ATOM 780 C CA . LEU A 1 96 ? 14.736 0.316 -10.376 1.00 64.75 96 LEU A CA 1
ATOM 781 C C . LEU A 1 96 ? 13.477 -0.563 -10.410 1.00 64.75 96 LEU A C 1
ATOM 783 O O . LEU A 1 96 ? 12.908 -0.790 -11.473 1.00 64.75 96 LEU A O 1
ATOM 787 N N . THR A 1 97 ? 13.020 -1.046 -9.251 1.00 64.69 97 THR A N 1
ATOM 788 C CA . THR A 1 97 ? 11.840 -1.933 -9.156 1.00 64.69 97 THR A CA 1
ATOM 789 C C . THR A 1 97 ? 10.510 -1.200 -9.352 1.00 64.69 97 THR A C 1
ATOM 791 O O . THR A 1 97 ? 9.472 -1.829 -9.568 1.00 64.69 97 THR A O 1
ATOM 794 N N . GLN A 1 98 ? 10.539 0.132 -9.325 1.00 67.12 98 GLN A N 1
ATOM 795 C CA . GLN A 1 98 ? 9.426 0.985 -9.714 1.00 67.12 98 GLN A CA 1
ATOM 796 C C . GLN A 1 98 ? 9.509 1.370 -11.196 1.00 67.12 98 GLN A C 1
ATOM 798 O O . GLN A 1 98 ? 8.530 1.903 -11.706 1.00 67.12 98 GLN A O 1
ATOM 803 N N . ASN A 1 99 ? 10.598 1.100 -11.927 1.00 76.44 99 ASN A N 1
ATOM 804 C CA . ASN A 1 99 ? 10.707 1.415 -13.354 1.00 76.44 99 ASN A CA 1
ATOM 805 C C . ASN A 1 99 ? 10.175 0.257 -14.221 1.00 76.44 99 ASN A C 1
ATOM 807 O O . ASN A 1 99 ? 10.709 -0.851 -14.211 1.00 76.44 99 ASN A O 1
ATOM 811 N N . GLY A 1 100 ? 9.113 0.522 -14.990 1.00 75.88 100 GLY A N 1
ATOM 812 C CA . GLY A 1 100 ? 8.484 -0.487 -15.847 1.00 75.88 100 GLY A CA 1
ATOM 813 C C . GLY A 1 100 ? 9.401 -0.999 -16.961 1.00 75.88 100 GLY A C 1
ATOM 814 O O . GLY A 1 100 ? 9.449 -2.202 -17.195 1.00 75.88 100 GLY A O 1
ATOM 815 N N . ASP A 1 101 ? 10.178 -0.116 -17.592 1.00 76.88 101 ASP A N 1
ATOM 816 C CA . ASP A 1 101 ? 11.084 -0.485 -18.684 1.00 76.88 101 ASP A CA 1
ATOM 817 C C . ASP A 1 101 ? 12.240 -1.359 -18.184 1.00 76.88 101 ASP A C 1
ATOM 819 O O . ASP A 1 101 ? 12.668 -2.285 -18.875 1.00 76.88 101 ASP A O 1
ATOM 823 N N . MET A 1 102 ? 12.706 -1.122 -16.954 1.00 76.88 102 MET A N 1
ATOM 824 C CA . MET A 1 102 ? 13.747 -1.948 -16.347 1.00 76.88 102 MET A CA 1
ATOM 825 C C . MET A 1 102 ? 13.239 -3.333 -15.945 1.00 76.88 102 MET A C 1
ATOM 827 O O . MET A 1 102 ? 13.940 -4.329 -16.123 1.00 76.88 102 MET A O 1
ATOM 831 N N . LEU A 1 103 ? 12.007 -3.423 -15.443 1.00 79.50 103 LEU A N 1
ATOM 832 C CA . LEU A 1 103 ? 11.372 -4.713 -15.177 1.00 79.50 103 LEU A CA 1
ATOM 833 C C . LEU A 1 103 ? 11.127 -5.505 -16.466 1.00 79.50 103 LEU A C 1
ATOM 835 O O . LEU A 1 103 ? 11.359 -6.714 -16.476 1.00 79.50 103 LEU A O 1
ATOM 839 N N . ASP A 1 104 ? 10.703 -4.846 -17.544 1.00 80.00 104 ASP A N 1
ATOM 840 C CA . ASP A 1 104 ? 10.534 -5.479 -18.856 1.00 80.00 104 ASP A CA 1
ATOM 841 C C . ASP A 1 104 ? 11.881 -5.963 -19.418 1.00 80.00 104 ASP A C 1
ATOM 843 O O . ASP A 1 104 ? 11.963 -7.082 -19.929 1.00 80.00 104 ASP A O 1
ATOM 847 N N . LEU A 1 105 ? 12.963 -5.198 -19.223 1.00 82.56 105 LEU A N 1
ATOM 848 C CA . LEU A 1 105 ? 14.321 -5.633 -19.557 1.00 82.56 105 LEU A CA 1
ATOM 849 C C . LEU A 1 105 ? 14.749 -6.868 -18.751 1.00 82.56 105 LEU A C 1
ATOM 851 O O . LEU A 1 105 ? 15.307 -7.804 -19.314 1.00 82.56 105 LEU A O 1
ATOM 855 N N . LEU A 1 106 ? 14.468 -6.926 -17.446 1.00 82.75 106 LEU A N 1
ATOM 856 C CA . LEU A 1 106 ? 14.754 -8.119 -16.635 1.00 82.75 106 LEU A CA 1
ATOM 857 C C . LEU A 1 106 ? 13.941 -9.338 -17.100 1.00 82.75 106 LEU A C 1
ATOM 859 O O . LEU A 1 106 ? 14.415 -10.473 -17.026 1.00 82.75 106 LEU A O 1
ATOM 863 N N . LYS A 1 107 ? 12.738 -9.103 -17.628 1.00 82.38 107 LYS A N 1
ATOM 864 C CA . LYS A 1 107 ? 11.836 -10.121 -18.181 1.00 82.38 107 LYS A CA 1
ATOM 865 C C . LYS A 1 107 ? 12.039 -10.364 -19.681 1.00 82.38 107 LYS A C 1
ATOM 867 O O . LYS A 1 107 ? 11.195 -11.011 -20.297 1.00 82.38 107 LYS A O 1
ATOM 872 N N . TRP A 1 108 ? 13.155 -9.927 -20.270 1.00 82.88 108 TRP A N 1
ATOM 873 C CA . TRP A 1 108 ? 13.377 -9.946 -21.723 1.00 82.88 108 TRP A CA 1
ATOM 874 C C . TRP A 1 108 ? 13.122 -11.291 -22.409 1.00 82.88 108 TRP A C 1
ATOM 876 O O . TRP A 1 108 ? 12.668 -11.323 -23.545 1.00 82.88 108 TRP A O 1
ATOM 886 N N . ARG A 1 109 ? 13.389 -12.418 -21.736 1.00 86.12 109 ARG A N 1
ATOM 887 C CA . ARG A 1 109 ? 13.138 -13.753 -22.306 1.00 86.12 109 ARG A CA 1
ATOM 888 C C . ARG A 1 109 ? 11.652 -14.043 -22.516 1.00 86.12 109 ARG A C 1
ATOM 890 O O . ARG A 1 109 ? 11.319 -14.815 -23.404 1.00 86.12 109 ARG A O 1
ATOM 897 N N . ALA A 1 110 ? 10.782 -13.454 -21.698 1.00 84.88 110 ALA A N 1
ATOM 898 C CA . ALA A 1 110 ? 9.335 -13.578 -21.838 1.00 84.88 110 ALA A CA 1
ATOM 899 C C . ALA A 1 110 ? 8.771 -12.629 -22.911 1.00 84.88 110 ALA A C 1
ATOM 901 O O . ALA A 1 110 ? 7.725 -12.924 -23.479 1.00 84.88 110 ALA A O 1
ATOM 902 N N . HIS A 1 111 ? 9.468 -11.519 -23.184 1.00 83.19 111 HIS A N 1
ATOM 903 C CA . HIS A 1 111 ? 9.042 -10.461 -24.108 1.00 83.19 111 HIS A CA 1
ATOM 904 C C . HIS A 1 111 ? 10.214 -9.959 -24.976 1.00 83.19 111 HIS A C 1
ATOM 906 O O . HIS A 1 111 ? 10.640 -8.804 -24.836 1.00 83.19 111 HIS A O 1
ATOM 912 N N . PRO A 1 112 ? 10.792 -10.810 -25.847 1.00 86.62 112 PRO A N 1
ATOM 913 C CA . PRO A 1 112 ? 11.978 -10.456 -26.626 1.00 86.62 112 PRO A CA 1
ATOM 914 C C . PRO A 1 112 ? 11.749 -9.273 -27.578 1.00 86.62 112 PRO A C 1
ATOM 916 O O . PRO A 1 112 ? 12.678 -8.521 -27.871 1.00 86.62 112 PRO A O 1
ATOM 919 N N . GLU A 1 113 ? 10.510 -9.054 -28.009 1.00 88.25 113 GLU A N 1
ATOM 920 C CA . GLU A 1 113 ? 10.095 -7.941 -28.861 1.00 88.25 113 GLU A CA 1
ATOM 921 C C . GLU A 1 113 ? 10.259 -6.567 -28.196 1.00 88.25 113 GLU A C 1
ATOM 923 O O . GLU A 1 113 ? 10.452 -5.564 -28.883 1.00 88.25 113 GLU A O 1
ATOM 928 N N . LYS A 1 114 ? 10.223 -6.501 -26.860 1.00 83.62 114 LYS A N 1
ATOM 929 C CA . LYS A 1 114 ? 10.312 -5.236 -26.116 1.00 83.62 114 LYS A CA 1
ATOM 930 C C . LYS A 1 114 ? 11.746 -4.773 -25.876 1.00 83.62 114 LYS A C 1
ATOM 932 O O . LYS A 1 114 ? 11.960 -3.596 -25.588 1.00 83.62 114 LYS A O 1
ATOM 937 N N . ILE A 1 115 ? 12.733 -5.658 -26.045 1.00 86.56 115 ILE A N 1
ATOM 938 C CA . ILE A 1 115 ? 14.140 -5.418 -25.682 1.00 86.56 115 ILE A CA 1
ATOM 939 C C . ILE A 1 115 ? 14.692 -4.153 -26.331 1.00 86.56 115 ILE A C 1
ATOM 941 O O . ILE A 1 115 ? 15.293 -3.328 -25.649 1.00 86.56 115 ILE A O 1
ATOM 945 N N . ALA A 1 116 ? 14.479 -3.981 -27.636 1.00 86.12 116 ALA A N 1
ATOM 946 C CA . ALA A 1 116 ? 15.014 -2.835 -28.364 1.00 86.12 116 ALA A CA 1
ATOM 947 C C . ALA A 1 116 ? 14.469 -1.504 -27.815 1.00 86.12 116 ALA A C 1
ATOM 949 O O . ALA A 1 116 ? 15.222 -0.547 -27.652 1.00 86.12 116 ALA A O 1
ATOM 950 N N . SER A 1 117 ? 13.176 -1.458 -27.472 1.00 85.38 117 SER A N 1
ATOM 951 C CA . SER A 1 117 ? 12.555 -0.276 -26.867 1.00 85.38 117 SER A CA 1
ATOM 952 C C . SER A 1 117 ? 13.061 -0.038 -25.442 1.00 85.38 117 SER A C 1
ATOM 954 O O . SER A 1 117 ? 13.453 1.084 -25.120 1.00 85.38 117 SER A O 1
ATOM 956 N N . CYS A 1 118 ? 13.133 -1.086 -24.613 1.00 84.12 118 CYS A N 1
ATOM 957 C CA . CYS A 1 118 ? 13.635 -0.995 -23.240 1.00 84.12 118 CYS A CA 1
ATOM 958 C C . CYS A 1 118 ? 15.093 -0.514 -23.188 1.00 84.12 118 CYS A C 1
ATOM 960 O O . CYS A 1 118 ? 15.422 0.347 -22.377 1.00 84.12 118 CYS A O 1
ATOM 962 N N . LEU A 1 119 ? 15.963 -1.017 -24.072 1.00 84.12 119 LEU A N 1
ATOM 963 C CA . LEU A 1 119 ? 17.370 -0.606 -24.148 1.00 84.12 119 LEU A CA 1
ATOM 964 C C . LEU A 1 119 ? 17.539 0.850 -24.592 1.00 84.12 119 LEU A C 1
ATOM 966 O O . LEU A 1 119 ? 18.426 1.533 -24.084 1.00 84.12 119 LEU A O 1
ATOM 970 N N . SER A 1 120 ? 16.709 1.335 -25.520 1.00 85.69 120 SER A N 1
ATOM 971 C CA . SER A 1 120 ? 16.732 2.745 -25.927 1.00 85.69 120 SER A CA 1
ATOM 972 C C . SER A 1 120 ? 16.361 3.663 -24.768 1.00 85.69 120 SER A C 1
ATOM 974 O O . SER A 1 120 ? 17.077 4.624 -24.511 1.00 85.69 120 SER A O 1
ATOM 976 N N . LYS A 1 121 ? 15.307 3.324 -24.018 1.00 81.31 121 LYS A N 1
ATOM 977 C CA . LYS A 1 121 ? 14.877 4.103 -22.850 1.00 81.31 121 LYS A CA 1
ATOM 978 C C . LYS A 1 121 ? 15.859 4.022 -21.686 1.00 81.31 121 LYS A C 1
ATOM 980 O O . LYS A 1 121 ? 16.036 5.002 -20.981 1.00 81.31 121 LYS A O 1
ATOM 985 N N . LEU A 1 122 ? 16.539 2.887 -21.501 1.00 78.88 122 LEU A N 1
ATOM 986 C CA . LEU A 1 122 ? 17.548 2.730 -20.449 1.00 78.88 122 LEU A CA 1
ATOM 987 C C . LEU A 1 122 ? 18.690 3.745 -20.583 1.00 78.88 122 LEU A C 1
ATOM 989 O O . LEU A 1 122 ? 19.213 4.198 -19.572 1.00 78.88 122 LEU A O 1
ATOM 993 N N . LYS A 1 123 ? 19.054 4.132 -21.812 1.00 77.19 123 LYS A N 1
ATOM 994 C CA . LYS A 1 123 ? 20.070 5.170 -22.053 1.00 77.19 123 LYS A CA 1
ATOM 995 C C . LYS A 1 123 ? 19.651 6.553 -21.551 1.00 77.19 123 LYS A C 1
ATOM 997 O O . LYS A 1 123 ? 20.517 7.395 -21.352 1.00 77.19 123 LYS A O 1
ATOM 1002 N N . GLU A 1 124 ? 18.351 6.783 -21.392 1.00 77.12 124 GLU A N 1
ATOM 1003 C CA . GLU A 1 124 ? 17.773 8.047 -20.928 1.00 77.12 124 GLU A CA 1
ATOM 1004 C C . GLU A 1 124 ? 17.508 8.051 -19.416 1.00 77.12 124 GLU A C 1
ATOM 1006 O O . GLU A 1 124 ? 17.169 9.091 -18.854 1.00 77.12 124 GLU A O 1
ATOM 1011 N N . ILE A 1 125 ? 17.652 6.902 -18.746 1.00 74.00 125 ILE A N 1
ATOM 1012 C CA . ILE A 1 125 ? 17.514 6.819 -17.294 1.00 74.00 125 ILE A CA 1
ATOM 1013 C C . ILE A 1 125 ? 18.786 7.400 -16.679 1.00 74.00 125 ILE A C 1
ATOM 1015 O O . ILE A 1 125 ? 19.860 6.808 -16.780 1.00 74.00 125 ILE A O 1
ATOM 1019 N N . ASP A 1 126 ? 18.651 8.562 -16.040 1.00 66.50 126 ASP A N 1
ATOM 1020 C CA . ASP A 1 126 ? 19.718 9.126 -15.223 1.00 66.50 126 ASP A CA 1
ATOM 1021 C C . ASP A 1 126 ? 20.059 8.143 -14.091 1.00 66.50 126 ASP A C 1
ATOM 1023 O O . ASP A 1 126 ? 19.173 7.574 -13.448 1.00 66.50 126 ASP A O 1
ATOM 1027 N N . GLY A 1 127 ? 21.352 7.912 -13.867 1.00 60.88 127 GLY A N 1
ATOM 1028 C CA . GLY A 1 127 ? 21.865 6.951 -12.887 1.00 60.88 127 GLY A CA 1
ATOM 1029 C C . GLY A 1 127 ? 21.701 7.406 -11.436 1.00 60.88 127 GLY A C 1
ATOM 1030 O O . GLY A 1 127 ? 22.267 6.785 -10.538 1.00 60.88 127 GLY A O 1
ATOM 1031 N N . SER A 1 128 ? 20.980 8.502 -11.201 1.00 55.91 128 SER A N 1
ATOM 1032 C CA . SER A 1 128 ? 20.658 8.998 -9.872 1.00 55.91 128 SER A CA 1
ATOM 1033 C C . SER A 1 128 ? 19.643 8.076 -9.191 1.00 55.91 128 SER A C 1
ATOM 1035 O O . SER A 1 128 ? 18.472 8.028 -9.583 1.00 55.91 128 SER A O 1
ATOM 1037 N N . GLU A 1 129 ? 20.090 7.361 -8.158 1.00 51.12 129 GLU A N 1
ATOM 1038 C CA . GLU A 1 129 ? 19.198 6.794 -7.140 1.00 51.12 129 GLU A CA 1
ATOM 1039 C C . GLU A 1 129 ? 18.550 7.886 -6.282 1.00 51.12 129 GLU A C 1
ATOM 1041 O O . GLU A 1 129 ? 19.222 8.879 -5.929 1.00 51.12 129 GLU A O 1
#

Sequence (129 aa):
AHLRFEFRHCSTKEKGEKKMFGFSFVPLMQENGRTLPDGIHELIVHKCEENTSLRDSSRYLKFPFSKGHLLANNHQAIKSTKESFWITSFLCSTKLTQNGDMLDLLKWRAHPEKIASCLSKLKEIDGSE